Protein AF-A0A7E6DXJ5-F1 (afdb_monomer)

Foldseek 3Di:
DPDVVNVVVLLVVLCVLQVPPDSVVSVVLCVVVVNDSVSSSCVRVVVCVPDDPDDDDDDDDDDDDDDDDDDDDDDDDDDDDDDPDPPDPPPPPVVPPDDDDDDDDDDDPDDDDDDDPPDDPVRVVVCVVPVD

Structure (mmCIF, N/CA/C/O backbone):
data_AF-A0A7E6DXJ5-F1
#
_entry.id   AF-A0A7E6DXJ5-F1
#
loop_
_atom_site.group_PDB
_atom_site.id
_atom_site.typ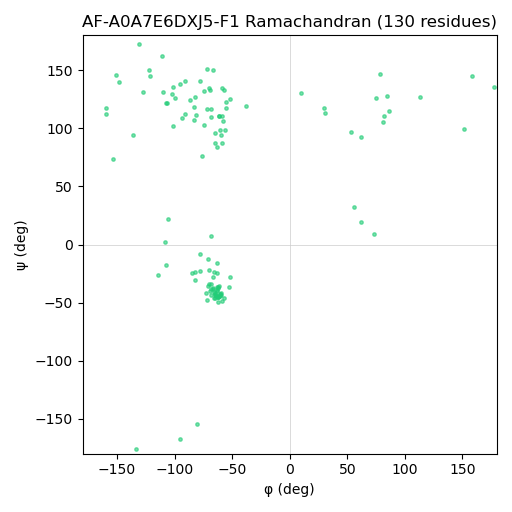e_symbol
_atom_site.label_atom_id
_atom_site.label_alt_id
_atom_site.label_comp_id
_atom_site.label_asym_id
_atom_site.label_entity_id
_atom_site.label_seq_id
_atom_site.pdbx_PDB_ins_code
_atom_site.Cartn_x
_atom_site.Cartn_y
_atom_site.Cartn_z
_atom_site.occupancy
_atom_site.B_iso_or_equiv
_atom_site.auth_seq_id
_atom_site.auth_comp_id
_atom_site.auth_asym_id
_atom_site.auth_atom_id
_atom_site.pdbx_PDB_model_num
ATOM 1 N N . MET A 1 1 ? 7.687 8.780 -20.607 1.00 45.69 1 MET A N 1
ATOM 2 C CA . MET A 1 1 ? 7.245 9.469 -19.381 1.00 45.69 1 MET A CA 1
ATOM 3 C C . MET A 1 1 ? 6.787 8.377 -18.442 1.00 45.69 1 MET A C 1
ATOM 5 O O . MET A 1 1 ? 5.779 7.751 -18.744 1.00 45.69 1 MET A O 1
ATOM 9 N N . ALA A 1 2 ? 7.594 8.049 -17.432 1.00 53.84 2 ALA A N 1
ATOM 10 C CA . ALA A 1 2 ? 7.168 7.131 -16.381 1.00 53.84 2 ALA A CA 1
ATOM 11 C C . ALA A 1 2 ? 5.927 7.738 -15.719 1.00 53.84 2 ALA A C 1
ATOM 13 O O . ALA A 1 2 ? 5.866 8.957 -15.530 1.00 53.84 2 ALA A O 1
ATOM 14 N N . SER A 1 3 ? 4.897 6.933 -15.482 1.00 68.44 3 SER A N 1
ATOM 15 C CA . SER A 1 3 ? 3.722 7.434 -14.782 1.00 68.44 3 SER A CA 1
ATOM 16 C C . SER A 1 3 ? 4.126 7.767 -13.343 1.00 68.44 3 SER A C 1
ATOM 18 O O . SER A 1 3 ? 5.021 7.128 -12.793 1.00 68.44 3 SER A O 1
ATOM 20 N N . ASN A 1 4 ? 3.479 8.748 -12.705 1.00 72.19 4 ASN A N 1
ATOM 21 C CA . ASN A 1 4 ? 3.766 9.085 -11.300 1.00 72.19 4 ASN A CA 1
ATOM 22 C C . ASN A 1 4 ? 3.707 7.847 -10.377 1.00 72.19 4 ASN A C 1
ATOM 24 O O . ASN A 1 4 ? 4.431 7.771 -9.393 1.00 72.19 4 ASN A O 1
ATOM 28 N N . LYS A 1 5 ? 2.905 6.836 -10.742 1.00 73.31 5 LYS A N 1
ATOM 29 C CA . LYS A 1 5 ? 2.801 5.567 -10.015 1.00 73.31 5 LYS A CA 1
ATOM 30 C C . LYS A 1 5 ? 4.051 4.688 -10.131 1.00 73.31 5 LYS A C 1
ATOM 32 O O . LYS A 1 5 ? 4.397 4.001 -9.175 1.00 73.31 5 LYS A O 1
ATOM 37 N N . ASP A 1 6 ? 4.732 4.724 -11.274 1.00 81.25 6 ASP A N 1
ATOM 38 C CA . ASP A 1 6 ? 5.989 3.997 -11.478 1.00 81.25 6 ASP A CA 1
ATOM 39 C C . ASP A 1 6 ? 7.117 4.648 -10.667 1.00 81.25 6 ASP A C 1
ATOM 41 O O . ASP A 1 6 ? 7.956 3.955 -10.102 1.00 81.25 6 ASP A O 1
ATOM 45 N N . GLN A 1 7 ? 7.097 5.980 -10.550 1.00 81.38 7 GLN A N 1
ATOM 46 C CA . GLN A 1 7 ? 8.063 6.735 -9.753 1.00 81.38 7 GLN A CA 1
ATOM 47 C C . GLN A 1 7 ? 7.946 6.412 -8.256 1.00 81.38 7 GLN A C 1
ATOM 49 O O . GLN A 1 7 ? 8.952 6.143 -7.605 1.00 81.38 7 GLN A O 1
ATOM 54 N N . GLU A 1 8 ? 6.724 6.378 -7.720 1.00 85.38 8 GLU A N 1
ATOM 55 C CA . GLU A 1 8 ? 6.467 5.997 -6.324 1.00 85.38 8 GLU A CA 1
ATOM 56 C C . GLU A 1 8 ? 6.864 4.542 -6.033 1.00 85.38 8 GLU A C 1
ATOM 58 O O . GLU A 1 8 ? 7.440 4.256 -4.985 1.00 85.38 8 GLU A O 1
ATOM 63 N N . MET A 1 9 ? 6.603 3.622 -6.969 1.00 86.44 9 MET A N 1
ATOM 64 C CA . MET A 1 9 ? 6.992 2.215 -6.831 1.00 86.44 9 MET A CA 1
ATOM 65 C C . MET A 1 9 ? 8.516 2.040 -6.811 1.00 86.44 9 MET A C 1
ATOM 67 O O . MET A 1 9 ? 9.035 1.285 -5.992 1.00 86.44 9 MET A O 1
ATOM 71 N N . ILE A 1 10 ? 9.229 2.751 -7.687 1.00 86.19 10 ILE A N 1
ATOM 72 C CA . ILE A 1 10 ? 10.695 2.703 -7.767 1.00 86.19 10 ILE A CA 1
ATOM 73 C C . ILE A 1 10 ? 11.339 3.339 -6.526 1.00 86.19 10 ILE A C 1
ATOM 75 O O . ILE A 1 10 ? 12.325 2.811 -6.014 1.00 86.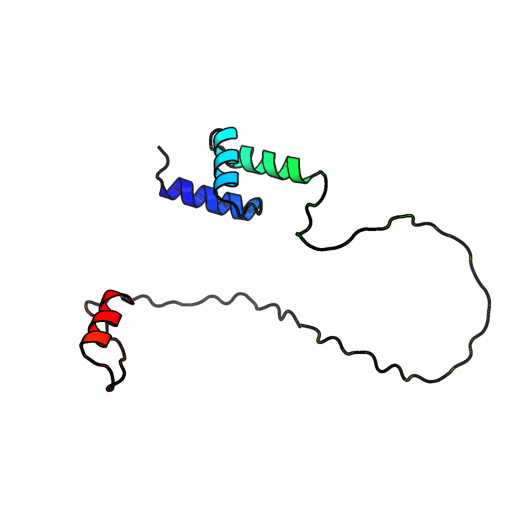19 10 ILE A O 1
ATOM 79 N N . LEU A 1 11 ? 10.774 4.434 -6.005 1.00 88.81 11 LEU A N 1
ATOM 80 C CA . LEU A 1 11 ? 11.243 5.050 -4.761 1.00 88.81 11 LEU A CA 1
ATOM 81 C C . LEU A 1 11 ? 11.052 4.113 -3.565 1.00 88.81 11 LEU A C 1
ATOM 83 O O . LEU A 1 11 ? 11.978 3.948 -2.778 1.00 88.81 11 LEU A O 1
ATOM 87 N N . ALA A 1 12 ? 9.899 3.452 -3.455 1.00 88.69 12 ALA A N 1
ATOM 88 C CA . ALA A 1 12 ? 9.646 2.508 -2.368 1.00 88.69 12 ALA A CA 1
ATOM 89 C C . ALA A 1 12 ? 10.643 1.331 -2.368 1.00 88.69 12 ALA A C 1
ATOM 91 O O . ALA A 1 12 ? 11.154 0.958 -1.313 1.00 88.69 12 ALA A O 1
ATOM 92 N N . ASP A 1 13 ? 10.953 0.779 -3.545 1.00 88.25 13 ASP A N 1
ATOM 93 C CA . ASP A 1 13 ? 11.935 -0.303 -3.699 1.00 88.25 13 ASP A CA 1
ATOM 94 C C . ASP A 1 13 ? 13.353 0.164 -3.331 1.00 88.25 13 ASP A C 1
ATOM 96 O O . ASP A 1 13 ? 14.079 -0.496 -2.591 1.00 88.25 13 ASP A O 1
ATOM 100 N N . PHE A 1 14 ? 13.722 1.377 -3.746 1.00 86.62 14 PHE A N 1
ATOM 101 C CA . PHE A 1 14 ? 14.997 1.989 -3.386 1.00 86.62 14 PHE A CA 1
ATOM 102 C C . PHE A 1 14 ? 15.156 2.212 -1.878 1.00 86.62 14 PHE A C 1
ATOM 104 O O . PHE A 1 14 ? 16.207 1.885 -1.321 1.00 86.62 14 PHE A O 1
ATOM 111 N N . GLN A 1 15 ? 14.125 2.736 -1.205 1.00 90.00 15 GLN A N 1
ATOM 112 C CA . GLN A 1 15 ? 14.128 2.910 0.251 1.00 90.00 15 GLN A CA 1
ATOM 113 C C . GLN A 1 15 ? 14.240 1.558 0.972 1.00 90.00 15 GLN A C 1
ATOM 115 O O . GLN A 1 15 ? 14.957 1.456 1.965 1.00 90.00 15 GLN A O 1
ATOM 120 N N . ALA A 1 16 ? 13.615 0.501 0.440 1.00 87.19 16 ALA A N 1
ATOM 121 C CA . ALA A 1 16 ? 13.737 -0.854 0.976 1.00 87.19 16 ALA A CA 1
ATOM 122 C C . ALA A 1 16 ? 15.146 -1.456 0.796 1.00 87.19 16 ALA A C 1
ATOM 124 O O . ALA A 1 16 ? 15.603 -2.198 1.665 1.00 87.19 16 ALA A O 1
ATOM 125 N N . CYS A 1 17 ? 15.848 -1.142 -0.300 1.00 86.62 17 CYS A N 1
ATOM 126 C CA . CYS A 1 17 ? 17.198 -1.651 -0.567 1.00 86.62 17 CYS A CA 1
ATOM 127 C C . CYS A 1 17 ? 18.318 -0.873 0.137 1.00 86.62 17 CYS A C 1
ATOM 129 O O . CYS A 1 17 ? 19.359 -1.454 0.427 1.00 86.62 17 CYS A O 1
ATOM 131 N N . THR A 1 18 ? 18.134 0.428 0.370 1.00 85.75 18 THR A N 1
ATOM 132 C CA . THR A 1 18 ? 19.177 1.321 0.914 1.00 85.75 18 THR A CA 1
ATOM 133 C C . THR A 1 18 ? 18.943 1.729 2.366 1.00 85.75 18 THR A C 1
ATOM 135 O O . THR A 1 18 ? 19.862 2.214 3.018 1.00 85.75 18 THR A O 1
ATOM 138 N N . GLY A 1 19 ? 17.721 1.565 2.881 1.00 84.88 19 GLY A N 1
ATOM 139 C CA . GLY A 1 19 ? 17.344 2.015 4.221 1.00 84.88 19 GLY A CA 1
ATOM 140 C C . GLY A 1 19 ? 17.189 3.535 4.358 1.00 84.88 19 GLY A C 1
ATOM 141 O O . GLY A 1 19 ? 17.047 4.026 5.474 1.00 84.88 19 GLY A O 1
ATOM 142 N N . ILE A 1 20 ? 17.210 4.298 3.258 1.00 86.81 20 ILE A N 1
ATOM 143 C CA . ILE A 1 20 ? 17.027 5.755 3.292 1.00 86.81 20 ILE A CA 1
ATOM 144 C C . ILE A 1 20 ? 15.548 6.077 3.541 1.00 86.81 20 ILE A C 1
ATOM 146 O O . ILE A 1 20 ? 14.710 6.011 2.644 1.00 86.81 20 ILE A O 1
ATOM 150 N N . GLU A 1 21 ? 15.214 6.455 4.773 1.00 85.50 21 GLU A N 1
ATOM 151 C CA . GLU A 1 21 ? 13.839 6.787 5.177 1.00 85.50 21 GLU A CA 1
ATOM 152 C C . GLU A 1 21 ? 13.406 8.192 4.722 1.00 85.50 21 GLU A C 1
ATOM 154 O O . GLU A 1 21 ? 12.213 8.466 4.571 1.00 85.50 21 GLU A O 1
ATOM 159 N N . ASN A 1 22 ? 14.369 9.086 4.470 1.00 89.06 22 ASN A N 1
ATOM 160 C CA . ASN A 1 22 ? 14.097 10.443 4.013 1.00 89.06 22 ASN A CA 1
ATOM 161 C C . ASN A 1 22 ? 13.835 10.473 2.498 1.00 89.06 22 ASN A C 1
ATOM 163 O O . ASN A 1 22 ? 14.735 10.275 1.682 1.00 89.06 22 ASN A O 1
ATOM 167 N N . ILE A 1 23 ? 12.588 10.759 2.127 1.00 88.25 23 ILE A N 1
ATOM 168 C CA . ILE A 1 23 ? 12.140 10.795 0.730 1.00 88.25 23 ILE A CA 1
ATOM 169 C C . ILE A 1 23 ? 12.870 11.885 -0.071 1.00 88.25 23 ILE A C 1
ATOM 171 O O . ILE A 1 23 ? 13.215 11.649 -1.227 1.00 88.25 23 ILE A O 1
ATOM 175 N N . ASP A 1 24 ? 13.163 13.043 0.527 1.00 90.88 24 ASP A N 1
ATOM 176 C CA . ASP A 1 24 ? 13.851 14.142 -0.167 1.00 90.88 24 ASP A CA 1
ATOM 177 C C . ASP A 1 24 ? 15.295 13.757 -0.533 1.00 90.88 24 ASP A C 1
ATOM 179 O O . ASP A 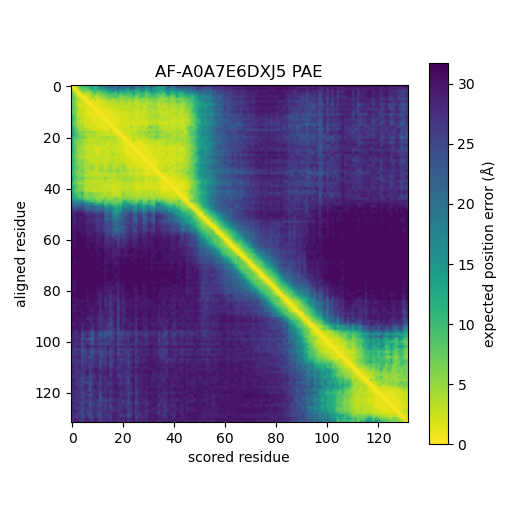1 24 ? 15.787 14.073 -1.618 1.00 90.88 24 ASP A O 1
ATOM 183 N N . GLU A 1 25 ? 15.964 13.018 0.354 1.00 88.69 25 GLU A N 1
ATOM 184 C CA . GLU A 1 25 ? 17.309 12.483 0.127 1.00 88.69 25 GLU A CA 1
ATOM 185 C C . GLU A 1 25 ? 17.308 11.402 -0.962 1.00 88.69 25 GLU A C 1
ATOM 187 O O . GLU A 1 25 ? 18.140 11.432 -1.871 1.00 88.69 25 GLU A O 1
ATOM 192 N N . ALA A 1 26 ? 16.326 10.496 -0.926 1.00 87.19 26 ALA A N 1
ATOM 193 C CA . ALA A 1 26 ? 16.156 9.471 -1.950 1.00 87.19 26 ALA A CA 1
ATOM 194 C C . ALA A 1 26 ? 15.920 10.082 -3.343 1.00 87.19 26 ALA A C 1
ATOM 196 O O . ALA A 1 26 ? 16.551 9.663 -4.315 1.00 87.19 26 ALA A O 1
ATOM 197 N N . ILE A 1 27 ? 15.066 11.107 -3.449 1.00 88.12 27 ILE A N 1
ATOM 198 C CA . ILE A 1 27 ? 14.801 11.805 -4.717 1.00 88.12 27 ILE A CA 1
ATOM 199 C C . ILE A 1 27 ? 16.075 12.467 -5.248 1.00 88.12 27 ILE A C 1
ATOM 201 O O . ILE A 1 27 ? 16.400 12.306 -6.423 1.00 88.12 27 ILE A O 1
ATOM 205 N N . MET A 1 28 ? 16.834 13.155 -4.393 1.00 88.69 28 MET A N 1
ATOM 206 C CA . MET A 1 28 ? 18.083 13.812 -4.788 1.00 88.69 28 MET A CA 1
ATOM 207 C C . MET A 1 28 ? 19.107 12.815 -5.356 1.00 88.69 28 MET A C 1
ATOM 209 O O . MET A 1 28 ? 19.756 13.085 -6.369 1.00 88.69 28 MET A O 1
ATOM 213 N N . LEU A 1 29 ? 19.224 11.636 -4.736 1.00 87.38 29 LEU A N 1
ATOM 214 C CA . LEU A 1 29 ? 20.107 10.564 -5.200 1.00 87.38 29 LEU A CA 1
ATOM 215 C C . LEU A 1 29 ? 19.656 9.993 -6.548 1.00 87.38 29 LEU A C 1
ATOM 217 O O . LEU A 1 29 ? 20.498 9.727 -7.407 1.00 87.38 29 LEU A O 1
ATOM 221 N N . PHE A 1 30 ? 18.350 9.852 -6.775 1.00 89.19 30 PHE A N 1
ATOM 222 C CA . PHE A 1 30 ? 17.821 9.463 -8.082 1.00 89.19 30 PHE A CA 1
ATOM 223 C C . PHE A 1 30 ? 18.083 10.521 -9.154 1.00 89.19 30 PHE A C 1
ATOM 225 O O . PHE A 1 30 ? 18.550 10.177 -10.240 1.00 89.19 30 PHE A O 1
ATOM 232 N N . GLU A 1 31 ? 17.836 11.799 -8.867 1.00 88.56 31 GLU A N 1
ATOM 233 C CA . GLU A 1 31 ? 18.076 12.894 -9.815 1.00 88.56 31 GLU A CA 1
ATOM 234 C C . GLU A 1 31 ? 19.551 12.974 -10.225 1.00 88.56 31 GLU A C 1
ATOM 236 O O . GLU A 1 31 ? 19.863 13.071 -11.414 1.00 88.56 31 GLU A O 1
ATOM 241 N N . GLN A 1 32 ? 20.465 12.830 -9.262 1.00 86.56 32 GLN A N 1
ATOM 242 C CA . GLN A 1 32 ? 21.909 12.813 -9.505 1.00 86.56 32 GLN A CA 1
ATOM 243 C C . GLN A 1 32 ? 22.361 11.630 -10.380 1.00 86.56 32 GLN A C 1
ATOM 245 O O . GLN A 1 32 ? 23.390 11.724 -11.057 1.00 86.56 32 GLN A O 1
ATOM 250 N N . ASN A 1 33 ? 21.584 10.544 -10.392 1.00 87.88 33 ASN A N 1
ATOM 251 C CA . ASN A 1 33 ? 21.827 9.328 -11.166 1.00 87.88 33 ASN A CA 1
ATOM 252 C C . ASN A 1 33 ? 20.892 9.194 -12.386 1.00 87.88 33 ASN A C 1
ATOM 254 O O . ASN A 1 33 ? 20.712 8.097 -12.907 1.00 87.88 33 ASN A O 1
ATOM 258 N N . ASN A 1 34 ? 20.308 10.294 -12.884 1.00 88.19 34 ASN A N 1
ATOM 259 C CA . ASN A 1 34 ? 19.409 10.308 -14.053 1.00 88.19 34 ASN A CA 1
ATOM 260 C C . ASN A 1 34 ? 18.196 9.366 -13.935 1.00 88.19 34 ASN A C 1
ATOM 262 O O . ASN A 1 34 ? 17.728 8.827 -14.938 1.00 88.19 34 ASN A O 1
ATOM 266 N N . TRP A 1 35 ? 17.687 9.165 -12.721 1.00 85.56 35 TRP A N 1
ATOM 267 C CA . TRP A 1 35 ? 16.612 8.222 -12.415 1.00 85.56 35 TRP A CA 1
ATOM 268 C C . TRP A 1 35 ? 16.935 6.739 -12.699 1.00 85.56 35 TRP A C 1
ATOM 270 O O . TRP A 1 35 ? 16.029 5.911 -12.789 1.00 85.56 35 TRP A O 1
ATOM 280 N N . ASP A 1 36 ? 18.216 6.375 -12.806 1.00 85.88 36 ASP A N 1
ATOM 281 C CA . ASP A 1 36 ? 18.657 4.981 -12.908 1.00 85.88 36 ASP A CA 1
ATOM 282 C C . ASP A 1 36 ? 18.753 4.352 -11.507 1.00 85.88 36 ASP A C 1
ATOM 284 O O . ASP A 1 36 ? 19.655 4.665 -10.724 1.00 85.88 36 ASP A O 1
ATOM 288 N N . SER A 1 37 ? 17.808 3.462 -11.181 1.00 83.06 37 SER A N 1
ATOM 289 C CA . SER A 1 37 ? 17.725 2.812 -9.866 1.00 83.06 37 SER A CA 1
ATOM 290 C C . SER A 1 37 ? 18.951 1.967 -9.542 1.00 83.06 37 SER A C 1
ATOM 292 O O . SER A 1 37 ? 19.399 1.949 -8.399 1.00 83.06 37 SER A O 1
ATOM 294 N N . VAL A 1 38 ? 19.544 1.304 -10.534 1.00 87.62 38 VAL A N 1
ATOM 295 C CA . VAL A 1 38 ? 20.699 0.428 -10.316 1.00 87.62 38 VAL A CA 1
ATOM 296 C C . VAL A 1 38 ? 21.941 1.265 -10.034 1.00 87.62 38 VAL A C 1
ATOM 298 O O . VAL A 1 38 ? 22.706 0.947 -9.119 1.00 87.62 38 VAL A O 1
ATOM 301 N N . ALA A 1 39 ? 22.123 2.361 -10.775 1.00 86.94 39 ALA A N 1
ATOM 302 C CA . ALA A 1 39 ? 23.215 3.303 -10.544 1.00 86.94 39 ALA A CA 1
ATOM 303 C C . ALA A 1 39 ? 23.087 3.995 -9.177 1.00 86.94 39 ALA A C 1
ATOM 305 O O . ALA A 1 39 ? 24.069 4.066 -8.436 1.00 86.94 39 ALA A O 1
ATOM 306 N N . ALA A 1 40 ? 21.874 4.422 -8.807 1.00 87.69 40 ALA A N 1
ATOM 307 C CA . ALA A 1 40 ? 21.597 5.045 -7.516 1.00 87.69 40 ALA A CA 1
ATOM 308 C C . ALA A 1 40 ? 21.872 4.088 -6.343 1.00 87.69 40 ALA A C 1
ATOM 310 O O . ALA A 1 40 ? 22.608 4.444 -5.425 1.00 87.69 40 ALA A O 1
ATOM 311 N N . ILE A 1 41 ? 21.359 2.853 -6.394 1.00 87.94 41 ILE A N 1
ATOM 312 C CA . ILE A 1 41 ? 21.586 1.841 -5.346 1.00 87.94 41 ILE A CA 1
ATOM 313 C C . ILE A 1 41 ? 23.075 1.510 -5.233 1.00 87.94 41 ILE A C 1
ATOM 315 O O . ILE A 1 41 ? 23.629 1.500 -4.137 1.00 87.94 41 ILE A O 1
ATOM 319 N N . THR A 1 42 ? 23.756 1.302 -6.361 1.00 84.69 42 THR A N 1
ATOM 320 C CA . THR A 1 42 ? 25.199 1.016 -6.370 1.00 84.69 42 THR A CA 1
ATOM 321 C C . THR A 1 42 ? 26.004 2.180 -5.787 1.00 84.69 42 THR A C 1
ATOM 323 O O . THR A 1 42 ? 26.976 1.950 -5.068 1.00 84.69 42 THR A O 1
ATOM 326 N N . SER A 1 43 ? 25.596 3.425 -6.057 1.00 83.44 43 SER A N 1
ATOM 327 C CA . SER A 1 43 ? 26.226 4.634 -5.515 1.00 83.44 43 SER A CA 1
ATOM 328 C C . SER A 1 43 ? 26.065 4.751 -3.996 1.00 83.44 43 SER A C 1
ATOM 330 O O . SER A 1 43 ? 27.030 5.098 -3.314 1.00 83.44 43 SER A O 1
ATOM 332 N N . VAL A 1 44 ? 24.885 4.424 -3.459 1.00 83.31 44 VAL A N 1
ATOM 333 C CA . VAL A 1 44 ? 24.620 4.445 -2.011 1.00 83.31 44 VAL A CA 1
ATOM 334 C C . VAL A 1 44 ? 25.338 3.302 -1.295 1.00 83.31 44 VAL A C 1
ATOM 336 O O . VAL A 1 44 ? 26.054 3.545 -0.328 1.00 83.31 44 VAL A O 1
ATOM 339 N N . ILE A 1 45 ? 25.242 2.073 -1.811 1.00 77.75 45 ILE A N 1
ATOM 340 C CA . ILE A 1 45 ? 25.894 0.898 -1.211 1.00 77.75 45 ILE A CA 1
ATOM 341 C C . ILE A 1 45 ? 27.420 1.050 -1.230 1.00 77.75 45 ILE A C 1
ATOM 343 O O . ILE A 1 45 ? 28.091 0.751 -0.248 1.00 77.75 45 ILE A O 1
ATOM 347 N N . SER A 1 46 ? 27.998 1.583 -2.313 1.00 69.25 46 SER A N 1
ATOM 348 C CA . SER A 1 46 ? 29.449 1.823 -2.365 1.00 69.25 46 SER A CA 1
ATOM 349 C C . SER A 1 46 ? 29.914 2.887 -1.360 1.00 69.25 46 SER A C 1
ATOM 351 O O . SER A 1 46 ? 31.083 2.882 -0.974 1.00 69.25 46 SER A O 1
ATOM 353 N N . GLN A 1 47 ? 29.024 3.793 -0.934 1.00 58.97 47 GLN A N 1
ATOM 354 C CA . GLN A 1 47 ? 29.299 4.778 0.117 1.00 58.97 47 GLN A CA 1
ATOM 355 C C . GLN A 1 47 ? 29.136 4.209 1.537 1.00 58.97 47 GLN A C 1
ATOM 357 O O . GLN A 1 47 ? 29.793 4.693 2.455 1.00 58.97 47 GLN A O 1
ATOM 362 N N . GLU A 1 48 ? 28.344 3.150 1.723 1.00 55.19 48 GLU A N 1
ATOM 363 C CA . GLU A 1 48 ? 28.166 2.447 3.005 1.00 55.19 48 GLU A CA 1
ATOM 364 C C . GLU A 1 48 ? 29.416 1.647 3.434 1.00 55.19 48 GLU A C 1
ATOM 366 O O . GLU A 1 48 ? 29.641 1.408 4.621 1.00 55.19 48 GLU A O 1
ATOM 371 N N . ASN A 1 49 ? 30.307 1.290 2.502 1.00 51.41 49 ASN A N 1
ATOM 372 C CA . ASN A 1 49 ? 31.521 0.512 2.786 1.00 51.41 49 ASN A CA 1
ATOM 373 C C . ASN A 1 49 ? 32.603 1.234 3.625 1.00 51.41 49 ASN A C 1
ATOM 375 O O . ASN A 1 49 ? 33.688 0.682 3.830 1.00 51.41 49 ASN A O 1
ATOM 379 N N . GLY A 1 50 ? 32.329 2.427 4.155 1.00 48.97 50 GLY A N 1
ATOM 380 C CA . GLY A 1 50 ? 33.218 3.149 5.057 1.00 48.97 50 GLY A CA 1
ATOM 381 C C . GLY A 1 50 ? 32.479 3.757 6.245 1.00 48.97 50 GLY A C 1
ATOM 382 O O . GLY A 1 50 ? 32.096 4.916 6.188 1.00 48.97 50 GLY A O 1
ATOM 383 N N . ILE A 1 51 ? 32.446 3.016 7.360 1.00 44.50 51 ILE A N 1
ATOM 384 C CA . ILE A 1 51 ? 32.037 3.430 8.720 1.00 44.50 51 ILE A CA 1
ATOM 385 C C . ILE A 1 51 ? 30.518 3.314 8.986 1.00 44.50 51 ILE A C 1
ATOM 387 O O . ILE A 1 51 ? 29.732 4.066 8.417 1.00 44.50 51 ILE A O 1
ATOM 391 N N . PRO A 1 52 ? 30.080 2.436 9.914 1.00 47.41 52 PRO A N 1
ATOM 392 C CA . PRO A 1 52 ? 28.669 2.316 10.260 1.00 47.41 52 PRO A CA 1
ATOM 393 C C . PRO A 1 52 ? 28.202 3.589 10.977 1.00 47.41 52 PRO A C 1
ATOM 395 O O . PRO A 1 52 ? 28.665 3.900 12.075 1.00 47.41 52 PRO A O 1
ATOM 398 N N . GLN A 1 53 ? 27.261 4.323 10.381 1.00 45.69 53 GLN A N 1
ATOM 399 C CA . GLN A 1 53 ? 26.471 5.328 11.093 1.00 45.69 53 GLN A CA 1
ATOM 400 C C . GLN A 1 53 ? 25.423 4.598 11.935 1.00 45.69 53 GLN A C 1
ATOM 402 O O . GLN A 1 53 ? 24.244 4.505 11.610 1.00 45.69 53 GLN A O 1
ATOM 407 N N . SER A 1 54 ? 25.899 4.037 13.043 1.00 43.25 54 SER A N 1
ATOM 408 C CA . SER A 1 54 ? 25.064 3.680 14.175 1.00 43.25 54 SER A CA 1
ATOM 409 C C . SER A 1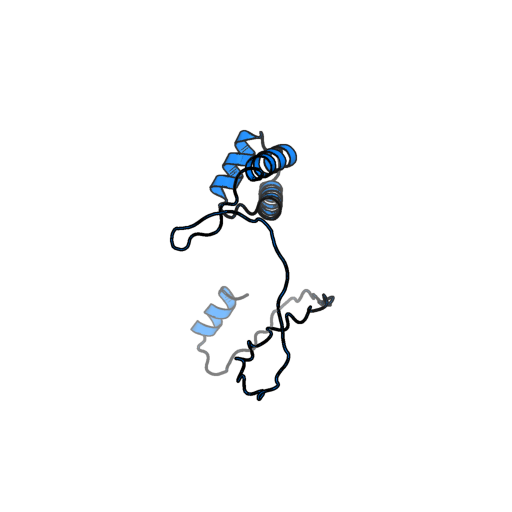 54 ? 24.298 4.921 14.633 1.00 43.25 54 SER A C 1
ATOM 411 O O . SER A 1 54 ? 24.905 5.906 15.045 1.00 43.25 54 SER A O 1
ATOM 413 N N . ASN A 1 55 ? 22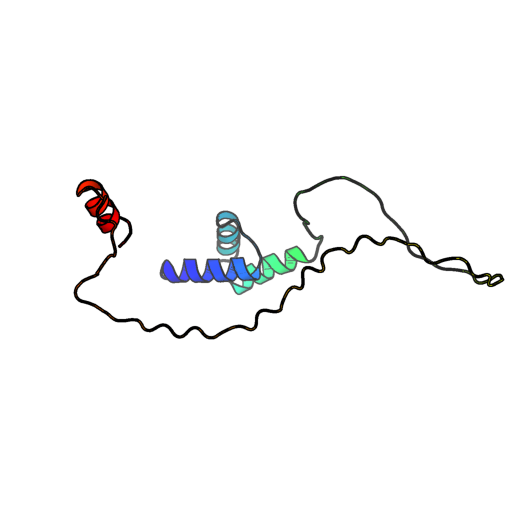.975 4.846 14.537 1.00 39.66 55 ASN A N 1
ATOM 414 C CA . ASN A 1 55 ? 22.020 5.208 15.577 1.00 39.66 55 ASN A CA 1
ATOM 415 C C . ASN A 1 55 ? 22.463 6.336 16.534 1.00 39.66 55 ASN A C 1
ATOM 417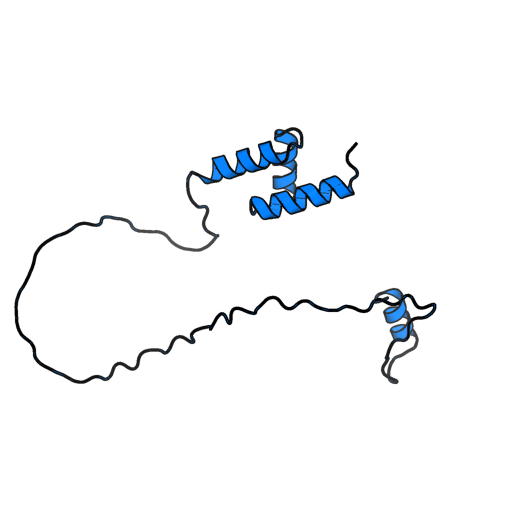 O O . ASN A 1 55 ? 23.326 6.146 17.390 1.00 39.66 55 ASN A O 1
ATOM 421 N N . TYR A 1 56 ? 21.782 7.481 16.456 1.00 46.09 56 TYR A N 1
ATOM 422 C CA . TYR A 1 56 ? 21.732 8.489 17.517 1.00 46.09 56 TYR A CA 1
ATOM 423 C C . TYR A 1 56 ? 21.667 7.831 18.911 1.00 46.09 56 TYR A C 1
ATOM 425 O O . TYR A 1 56 ? 20.706 7.128 19.220 1.00 46.09 56 TYR A O 1
ATOM 433 N N . GLY A 1 57 ? 22.662 8.079 19.768 1.00 40.25 57 GLY A N 1
ATOM 434 C CA . GLY A 1 57 ? 22.576 7.740 21.190 1.00 40.25 57 GLY A CA 1
ATOM 435 C C . GLY A 1 57 ? 23.908 7.439 21.874 1.00 40.25 57 GLY A C 1
ATOM 436 O O . GLY A 1 57 ? 24.368 6.309 21.832 1.00 40.25 57 GLY A O 1
ATOM 437 N N . GLY A 1 58 ? 24.441 8.434 22.591 1.00 37.25 58 GLY A N 1
ATOM 438 C CA . GLY A 1 58 ? 25.140 8.228 23.869 1.00 37.25 58 GLY A CA 1
ATOM 439 C C . GLY A 1 58 ? 26.611 7.785 23.852 1.00 37.25 58 GLY A C 1
ATOM 440 O O . GLY A 1 58 ? 26.925 6.634 23.602 1.00 37.25 58 GLY A O 1
ATOM 441 N N . GLU A 1 59 ? 27.477 8.715 24.269 1.00 34.34 59 GLU A N 1
ATOM 442 C CA . GLU A 1 59 ? 28.673 8.489 25.108 1.00 34.34 59 GLU A CA 1
ATOM 443 C C . GLU A 1 59 ? 29.822 7.586 24.598 1.00 34.34 59 GLU A C 1
ATOM 445 O O . GLU A 1 59 ? 29.907 6.391 24.840 1.00 34.34 59 GLU A O 1
ATOM 450 N N . ALA A 1 60 ? 30.787 8.255 23.960 1.00 38.53 60 ALA A N 1
ATOM 451 C CA . ALA A 1 60 ? 32.219 8.287 24.294 1.00 38.53 60 ALA A CA 1
ATOM 452 C C . ALA A 1 60 ? 32.909 7.072 24.988 1.00 38.53 60 ALA A C 1
ATOM 454 O O . ALA A 1 60 ? 32.766 6.891 26.194 1.00 38.53 60 ALA A O 1
ATOM 455 N N . ILE A 1 61 ? 33.888 6.489 24.252 1.00 42.84 61 ILE A N 1
ATOM 456 C CA . ILE A 1 61 ? 35.190 5.898 24.704 1.00 42.84 61 ILE A CA 1
ATOM 457 C C . ILE A 1 61 ? 35.110 4.478 25.342 1.00 42.84 61 ILE A C 1
ATOM 459 O O . ILE A 1 61 ? 34.140 4.232 26.049 1.00 42.84 61 ILE A O 1
ATOM 463 N N . PRO A 1 62 ? 36.106 3.543 25.214 1.00 45.00 62 PRO A N 1
ATOM 464 C CA . PRO A 1 62 ? 37.458 3.571 24.595 1.00 45.00 62 PRO A CA 1
ATOM 465 C C . PRO A 1 62 ? 37.794 2.384 23.634 1.00 45.00 62 PRO A C 1
ATOM 467 O O . PRO A 1 62 ? 37.091 1.382 23.572 1.00 45.00 62 PRO A O 1
ATOM 470 N N . GLY A 1 63 ? 38.940 2.454 22.931 1.00 32.72 63 GLY A N 1
ATOM 471 C CA . GLY A 1 63 ? 39.659 1.261 22.413 1.00 32.72 63 GLY A CA 1
ATOM 472 C C . GLY A 1 63 ? 40.516 0.570 23.501 1.00 32.72 63 GLY A C 1
ATOM 473 O O . GLY A 1 63 ? 40.304 0.843 24.679 1.00 32.72 63 GLY A O 1
ATOM 474 N N . PRO A 1 64 ? 41.604 -0.168 23.186 1.00 50.78 64 PRO A N 1
ATOM 475 C CA . PRO A 1 64 ? 41.870 -1.074 22.060 1.00 50.78 64 PRO A CA 1
ATOM 476 C C . PRO A 1 64 ? 42.500 -2.438 22.517 1.00 50.78 64 PRO A C 1
ATOM 478 O O . PRO A 1 64 ? 42.754 -2.656 23.696 1.00 50.78 64 PRO A O 1
ATOM 481 N N . VAL A 1 65 ? 42.849 -3.297 21.544 1.00 32.16 65 VAL A N 1
ATOM 482 C CA . VAL A 1 65 ? 43.878 -4.378 21.576 1.00 32.16 65 VAL A CA 1
ATOM 483 C C . VAL A 1 65 ? 43.524 -5.737 22.218 1.00 32.16 65 VAL A C 1
ATOM 485 O O . VAL A 1 65 ? 43.556 -5.931 23.429 1.00 32.16 65 VAL A O 1
ATOM 488 N N . PHE A 1 66 ? 43.318 -6.726 21.343 1.00 43.28 66 PHE A N 1
ATOM 489 C CA . PHE A 1 66 ? 43.636 -8.139 21.579 1.00 43.28 66 PHE A CA 1
ATOM 490 C C . PHE A 1 66 ? 45.164 -8.323 21.594 1.00 43.28 66 PHE A C 1
ATOM 492 O O . PHE A 1 66 ? 45.812 -7.791 20.700 1.00 43.28 66 PHE A O 1
ATOM 499 N N . ASP A 1 67 ? 45.730 -9.073 22.553 1.00 32.81 67 ASP A N 1
ATOM 500 C CA . ASP A 1 67 ? 46.550 -10.264 22.246 1.00 32.81 67 ASP A CA 1
ATOM 501 C C . ASP A 1 67 ? 47.175 -10.976 23.473 1.00 32.81 67 ASP A C 1
ATOM 503 O O . ASP A 1 67 ? 47.730 -10.371 24.385 1.00 32.81 67 ASP A O 1
ATOM 507 N N . SER A 1 68 ? 47.048 -12.309 23.419 1.00 39.00 68 SER A N 1
ATOM 508 C CA . SER A 1 68 ? 47.827 -13.438 23.970 1.00 39.00 68 SER A CA 1
ATOM 509 C C . SER A 1 68 ? 48.955 -13.237 25.002 1.00 39.00 68 SER A C 1
ATOM 511 O O . SER A 1 68 ? 49.963 -12.602 24.714 1.00 39.00 68 SER A O 1
ATOM 513 N N . ALA A 1 69 ? 48.916 -14.020 26.096 1.00 32.94 69 ALA A N 1
ATOM 514 C CA . ALA A 1 69 ? 49.740 -15.240 26.289 1.00 32.94 69 ALA A CA 1
ATOM 515 C C . ALA A 1 69 ? 49.919 -15.645 27.776 1.00 32.94 69 ALA A C 1
ATOM 517 O O . ALA A 1 69 ? 50.191 -14.807 28.630 1.00 32.94 69 ALA A O 1
ATOM 518 N N . SER A 1 70 ? 49.956 -16.969 28.002 1.00 35.44 70 SER A N 1
ATOM 519 C CA . SER A 1 70 ? 50.662 -17.718 29.073 1.00 35.44 70 SER A CA 1
ATOM 520 C C . SER A 1 70 ? 49.815 -18.445 30.138 1.00 35.44 70 SER A C 1
ATOM 522 O O . SER A 1 70 ? 48.937 -17.900 30.793 1.00 35.44 70 SER A O 1
ATOM 524 N N . GLN A 1 71 ? 50.136 -19.734 30.262 1.00 37.72 71 GLN A N 1
ATOM 525 C CA . GLN A 1 71 ? 49.514 -20.850 30.994 1.00 37.72 71 GLN A CA 1
ATOM 526 C C . GLN A 1 71 ? 50.184 -21.035 32.401 1.00 37.72 71 GLN A C 1
ATOM 528 O O . GLN A 1 71 ? 51.065 -20.250 32.741 1.00 37.72 71 GLN A O 1
ATOM 533 N N . PRO A 1 72 ? 49.971 -22.141 33.156 1.00 53.41 72 PRO A N 1
ATOM 534 C CA . PRO A 1 72 ? 48.929 -22.449 34.158 1.00 53.41 72 PRO A CA 1
ATOM 535 C C . PRO A 1 72 ? 49.431 -22.537 35.629 1.00 53.41 72 PRO A C 1
ATOM 537 O O . PRO A 1 72 ? 50.595 -22.853 35.863 1.00 53.41 72 PRO A O 1
ATOM 540 N N . ALA A 1 73 ? 48.536 -22.450 36.631 1.00 31.61 73 ALA A N 1
ATOM 541 C CA . ALA A 1 73 ? 48.778 -23.038 37.965 1.00 31.61 73 ALA A CA 1
ATOM 542 C C . ALA A 1 73 ? 47.502 -23.284 38.817 1.00 31.61 73 ALA A C 1
ATOM 544 O O . ALA A 1 73 ? 46.842 -22.349 39.247 1.00 31.61 73 ALA A O 1
ATOM 545 N N . ALA A 1 74 ? 47.271 -24.570 39.111 1.00 36.59 74 ALA A N 1
ATOM 546 C CA . ALA A 1 74 ? 46.939 -25.172 40.416 1.00 36.59 74 ALA A CA 1
ATOM 547 C C . ALA A 1 74 ? 45.534 -25.066 41.097 1.00 36.59 74 ALA A C 1
ATOM 549 O O . ALA A 1 74 ? 45.072 -24.008 41.502 1.00 36.59 74 ALA A O 1
ATOM 550 N N . VAL A 1 75 ? 45.042 -26.285 41.413 1.00 42.41 75 VAL A N 1
ATOM 551 C CA . VAL A 1 75 ? 44.176 -26.793 42.518 1.00 42.41 75 VAL A CA 1
ATOM 552 C C . VAL A 1 75 ? 42.634 -26.698 42.405 1.00 42.41 75 VAL A C 1
ATOM 554 O O . VAL A 1 75 ? 42.098 -25.610 42.228 1.00 42.41 75 VAL A O 1
ATOM 557 N N . PRO A 1 76 ? 41.888 -27.817 42.601 1.00 56.94 76 PRO A N 1
ATOM 558 C CA . PRO A 1 76 ? 40.435 -27.807 42.754 1.00 56.94 76 PRO A CA 1
ATOM 559 C C . PRO A 1 76 ? 40.018 -27.779 44.236 1.00 56.94 76 PRO A C 1
ATOM 561 O O . PRO A 1 76 ? 40.552 -28.529 45.052 1.00 56.94 76 PRO A O 1
ATOM 564 N N . ALA A 1 77 ? 39.005 -26.984 44.580 1.00 46.22 77 ALA A N 1
ATOM 565 C CA . ALA A 1 77 ? 38.219 -27.178 45.799 1.00 46.22 77 ALA A CA 1
ATOM 566 C C . ALA A 1 77 ? 36.767 -26.707 45.582 1.00 46.22 77 ALA A C 1
ATOM 568 O O . ALA A 1 77 ? 36.553 -25.692 44.917 1.00 46.22 77 ALA A O 1
ATOM 569 N N . PRO A 1 78 ? 35.762 -27.439 46.098 1.00 56.28 78 PRO A N 1
ATOM 570 C CA . PRO A 1 78 ? 34.357 -27.204 45.794 1.00 56.28 78 PRO A CA 1
ATOM 571 C C . PRO A 1 78 ? 33.746 -26.231 46.803 1.00 56.28 78 PRO A C 1
ATOM 573 O O . PRO A 1 78 ? 34.009 -26.343 47.998 1.00 56.28 78 PRO A O 1
ATOM 576 N N . SER A 1 79 ? 32.884 -25.316 46.362 1.00 40.53 79 SER A N 1
ATOM 577 C CA . SER A 1 79 ? 31.956 -24.620 47.262 1.00 40.53 79 SER A CA 1
ATOM 578 C C . SER A 1 79 ? 30.769 -24.029 46.503 1.00 40.53 79 SER A C 1
ATOM 580 O O . SER A 1 79 ? 30.907 -23.096 45.722 1.00 40.53 79 SER A O 1
ATOM 582 N N . SER A 1 80 ? 29.608 -24.622 46.785 1.00 46.94 80 SER A N 1
ATOM 583 C CA . SER A 1 80 ? 28.286 -24.000 46.909 1.00 46.94 80 SER A CA 1
ATOM 584 C C . SER A 1 80 ? 27.782 -23.123 45.758 1.00 46.94 80 SER A C 1
ATOM 586 O O . SER A 1 80 ? 27.994 -21.915 45.704 1.00 46.94 80 SER A O 1
ATOM 588 N N . SER A 1 81 ? 26.976 -23.751 44.896 1.00 53.84 81 SER A N 1
ATOM 589 C CA . SER A 1 81 ? 26.033 -23.069 44.008 1.00 53.84 81 SER A CA 1
ATOM 590 C C . SER A 1 81 ? 24.990 -22.298 44.817 1.00 53.84 81 SER A C 1
ATOM 592 O O . SER A 1 81 ? 24.118 -22.896 45.439 1.00 53.84 81 SER A O 1
ATOM 594 N N . SER A 1 82 ? 25.053 -20.973 44.765 1.00 55.66 82 SER A N 1
ATOM 595 C CA . SER A 1 82 ? 23.887 -20.110 44.951 1.00 55.66 82 SER A CA 1
ATOM 596 C C . SER A 1 82 ? 24.126 -18.797 44.211 1.00 55.66 82 SER A C 1
ATOM 598 O O . SER A 1 82 ? 24.419 -17.766 44.808 1.00 55.66 82 SER A O 1
ATOM 600 N N . ALA A 1 83 ? 24.033 -18.856 42.884 1.00 43.62 83 ALA A N 1
ATOM 601 C CA . ALA A 1 83 ? 23.872 -17.678 42.049 1.00 43.62 83 ALA A CA 1
ATOM 602 C C . ALA A 1 83 ? 22.394 -17.597 41.667 1.00 43.62 83 ALA A C 1
ATOM 604 O O . ALA A 1 83 ? 21.930 -18.333 40.798 1.00 43.62 83 ALA A O 1
ATOM 605 N N . SER A 1 84 ? 21.648 -16.715 42.329 1.00 57.62 84 SER A N 1
ATOM 606 C CA . SER A 1 84 ? 20.375 -16.229 41.804 1.00 57.62 84 SER A CA 1
ATOM 607 C C . SER A 1 84 ? 20.689 -15.443 40.534 1.00 57.62 84 SER A C 1
ATOM 609 O O . SER A 1 84 ? 20.973 -14.249 40.583 1.00 57.62 84 SER A O 1
ATOM 611 N N . GLN A 1 85 ? 20.746 -16.140 39.402 1.00 57.75 85 GLN A N 1
ATOM 612 C CA . GLN A 1 85 ? 20.880 -15.498 38.104 1.00 57.75 85 GLN A CA 1
ATOM 613 C C . GLN A 1 85 ? 19.574 -14.754 37.805 1.00 57.75 85 GLN A C 1
ATOM 615 O O . GLN A 1 85 ? 18.499 -15.339 37.966 1.00 57.75 85 GLN A O 1
ATOM 620 N N . PRO A 1 86 ? 19.622 -13.492 37.353 1.00 49.44 86 PRO A N 1
ATOM 621 C CA . PRO A 1 86 ? 18.464 -12.871 36.737 1.00 49.44 86 PRO A CA 1
ATOM 622 C C . PRO A 1 86 ? 18.120 -13.696 35.496 1.00 49.44 86 PRO A C 1
ATOM 624 O O . PRO A 1 86 ? 18.880 -13.722 34.528 1.00 49.44 86 PRO A O 1
ATOM 627 N N . THR A 1 87 ? 16.998 -14.414 35.527 1.00 54.03 87 THR A N 1
ATOM 628 C CA . THR A 1 87 ? 16.407 -14.971 34.314 1.00 54.03 87 THR A CA 1
ATOM 629 C C . THR A 1 87 ? 15.977 -13.785 33.466 1.00 54.03 87 THR A C 1
ATOM 631 O O . THR A 1 87 ? 14.917 -13.203 33.684 1.00 54.03 87 THR A O 1
ATOM 634 N N . VAL A 1 88 ? 16.829 -13.385 32.522 1.00 61.47 88 VAL A N 1
ATOM 635 C CA . VAL A 1 88 ? 16.392 -12.562 31.397 1.00 61.47 88 VAL A CA 1
ATOM 636 C C . VAL A 1 88 ? 15.198 -13.285 30.775 1.00 61.47 88 VAL A C 1
ATOM 638 O O . VAL A 1 88 ? 15.327 -14.478 30.476 1.00 61.47 88 VAL A O 1
ATOM 641 N N . PRO A 1 89 ? 14.028 -12.637 30.615 1.00 52.16 89 PRO A N 1
ATOM 642 C CA . PRO A 1 89 ? 12.983 -13.229 29.810 1.00 52.16 89 PRO A CA 1
ATOM 643 C C . PRO A 1 89 ? 13.610 -13.421 28.437 1.00 52.16 89 PRO A C 1
ATOM 645 O O . PRO A 1 89 ? 13.959 -12.458 27.756 1.00 52.16 89 PRO A O 1
ATOM 648 N N . SER A 1 90 ? 13.836 -14.680 28.067 1.00 52.97 90 SER A N 1
ATOM 649 C CA . SER A 1 90 ? 14.073 -15.019 26.681 1.00 52.97 90 SER A CA 1
ATOM 650 C C . SER A 1 90 ? 12.797 -14.580 25.990 1.00 52.97 90 SER A C 1
ATOM 652 O O . SER A 1 90 ? 11.771 -15.256 26.081 1.00 52.97 90 SER A O 1
ATOM 654 N N . SER A 1 91 ? 12.827 -13.391 25.388 1.00 58.97 91 SER A N 1
ATOM 655 C CA . SER A 1 91 ? 11.911 -13.047 24.321 1.00 58.97 91 SER A CA 1
ATOM 656 C C . SER A 1 91 ? 12.172 -14.102 23.267 1.00 58.97 91 SER A C 1
ATOM 658 O O . SER A 1 91 ? 13.057 -13.959 22.428 1.00 58.97 91 SER A O 1
ATOM 660 N N . GLN A 1 92 ? 11.471 -15.228 23.400 1.00 59.00 92 GLN A N 1
ATOM 661 C CA . GLN A 1 92 ? 11.325 -16.200 22.350 1.00 59.00 92 GLN A CA 1
ATOM 662 C C . GLN A 1 92 ? 10.735 -15.387 21.214 1.00 59.00 92 GLN A C 1
ATOM 664 O O . GLN A 1 92 ? 9.542 -15.077 21.203 1.00 59.00 92 GLN A O 1
ATOM 669 N N . ILE A 1 93 ? 11.597 -14.974 20.291 1.00 59.84 93 ILE A N 1
ATOM 670 C CA . ILE A 1 93 ? 11.183 -14.640 18.945 1.00 59.84 93 ILE A CA 1
ATOM 671 C C . ILE A 1 93 ? 10.663 -15.977 18.429 1.00 59.84 93 ILE A C 1
ATOM 673 O O . ILE A 1 93 ? 11.403 -16.797 17.897 1.00 59.84 93 ILE A O 1
ATOM 677 N N . VAL A 1 94 ? 9.399 -16.261 18.751 1.00 68.62 94 VAL A N 1
ATOM 678 C CA . VAL A 1 94 ? 8.634 -17.312 18.109 1.00 68.62 94 VAL A CA 1
ATOM 679 C C . VAL A 1 94 ? 8.669 -16.908 16.654 1.00 68.62 94 VAL A C 1
ATOM 681 O O . VAL A 1 94 ? 8.062 -15.906 16.273 1.00 68.62 94 VAL A O 1
ATOM 684 N N . GLU A 1 95 ? 9.459 -17.639 15.880 1.00 72.62 95 GLU A N 1
ATOM 685 C CA . GLU A 1 95 ? 9.510 -17.530 14.436 1.00 72.62 95 GLU A CA 1
ATOM 686 C C . GLU A 1 95 ? 8.095 -17.838 13.939 1.00 72.62 95 GLU A C 1
ATOM 688 O O . GLU A 1 95 ? 7.649 -18.985 13.870 1.00 72.62 95 GLU A O 1
ATOM 693 N N . ARG A 1 96 ? 7.302 -16.779 13.753 1.00 78.56 96 ARG A N 1
ATOM 694 C CA . ARG A 1 96 ? 5.929 -16.888 13.275 1.00 78.56 96 ARG A CA 1
ATOM 695 C C . ARG A 1 96 ? 6.042 -17.358 11.836 1.00 78.56 96 ARG A C 1
ATOM 697 O O . ARG A 1 96 ? 6.497 -16.604 10.981 1.00 78.56 96 ARG A O 1
ATOM 704 N N . GLN A 1 97 ? 5.656 -18.604 11.580 1.00 84.94 97 GLN A N 1
ATOM 705 C CA . GLN A 1 97 ? 5.587 -19.100 10.213 1.00 84.94 97 GLN A CA 1
ATOM 706 C C . GLN A 1 97 ? 4.649 -18.196 9.398 1.00 84.94 97 GLN A C 1
ATOM 708 O O . GLN A 1 97 ? 3.554 -17.886 9.885 1.00 84.94 97 GLN A O 1
ATOM 713 N N . PRO A 1 98 ? 5.044 -17.772 8.184 1.00 85.81 98 PRO A N 1
ATOM 714 C CA . PRO A 1 98 ? 4.154 -17.053 7.287 1.00 85.81 98 PRO A CA 1
ATOM 715 C C . PRO A 1 98 ? 2.885 -17.876 7.058 1.00 85.81 98 PRO A C 1
ATOM 717 O O . PRO A 1 98 ? 2.953 -19.030 6.635 1.00 85.81 98 PRO A O 1
ATOM 720 N N . GLN A 1 99 ? 1.726 -17.298 7.362 1.00 87.50 99 GLN A N 1
ATOM 721 C CA . GLN A 1 99 ? 0.439 -17.919 7.073 1.00 87.50 99 GLN A CA 1
ATOM 722 C C . GLN A 1 99 ? -0.159 -17.254 5.841 1.00 87.50 99 GLN A C 1
ATOM 724 O O . GLN A 1 99 ? -0.239 -16.029 5.759 1.00 87.50 99 GLN A O 1
ATOM 729 N N . MET A 1 100 ? -0.575 -18.073 4.880 1.00 88.75 100 MET A N 1
ATOM 730 C CA . MET A 1 100 ? -1.326 -17.600 3.727 1.00 88.75 100 MET A CA 1
ATOM 731 C C . MET A 1 100 ? -2.736 -17.234 4.191 1.00 88.75 100 MET A C 1
ATOM 733 O O . MET A 1 100 ? -3.473 -18.088 4.682 1.00 8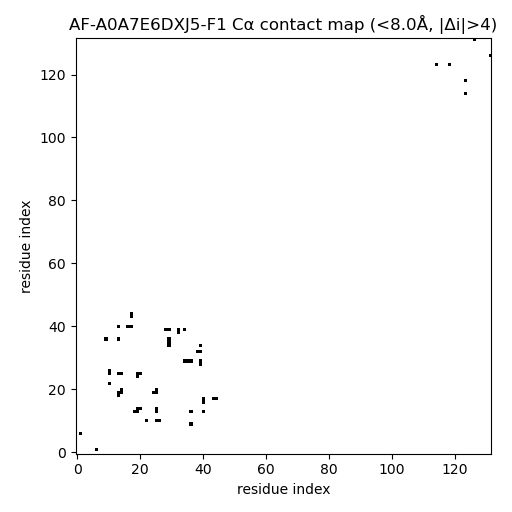8.75 100 MET A O 1
ATOM 737 N N . LEU A 1 101 ? -3.089 -15.958 4.072 1.00 92.31 101 LEU A N 1
ATOM 738 C CA . LEU A 1 101 ? -4.419 -15.463 4.407 1.00 92.31 101 LEU A CA 1
ATOM 739 C C . LEU A 1 101 ? -5.328 -15.629 3.186 1.00 92.31 101 LEU A C 1
ATOM 741 O O . LEU A 1 101 ? -5.010 -15.134 2.106 1.00 92.31 101 LEU A O 1
ATOM 745 N N . ASP A 1 102 ? -6.448 -16.328 3.360 1.00 90.75 102 ASP A N 1
ATOM 746 C CA . ASP A 1 102 ? -7.494 -16.426 2.342 1.00 90.75 102 ASP A CA 1
ATOM 747 C C . ASP A 1 102 ? -8.508 -15.300 2.552 1.00 90.75 102 ASP A C 1
ATOM 749 O O . ASP A 1 102 ? -9.223 -15.260 3.558 1.00 90.75 102 ASP A O 1
ATOM 753 N N . PHE A 1 103 ? -8.552 -14.361 1.610 1.00 91.50 103 PHE A N 1
ATOM 754 C CA . PHE A 1 103 ? -9.502 -13.258 1.634 1.00 91.50 103 PHE A CA 1
ATOM 755 C C . PHE A 1 103 ? -10.565 -13.469 0.564 1.00 91.50 103 PHE A C 1
ATOM 757 O O . PHE A 1 103 ? -10.278 -13.515 -0.631 1.00 91.50 103 PHE A O 1
ATOM 764 N N . ARG A 1 104 ? -11.825 -13.517 0.997 1.00 89.25 104 ARG A N 1
ATOM 765 C CA . ARG A 1 104 ? -12.977 -13.499 0.096 1.00 89.25 104 ARG A CA 1
ATOM 766 C C . ARG A 1 104 ? -13.450 -12.063 -0.074 1.00 89.25 104 ARG A C 1
ATOM 768 O O . ARG A 1 104 ? -14.010 -11.483 0.852 1.00 89.25 104 ARG A O 1
ATOM 775 N N . VAL A 1 105 ? -13.223 -11.506 -1.258 1.00 90.31 105 VAL A N 1
ATOM 776 C CA . VAL A 1 105 ? -13.681 -10.164 -1.629 1.00 90.31 105 VAL A CA 1
ATOM 777 C C . VAL A 1 105 ? -14.952 -10.293 -2.463 1.00 90.31 105 VAL A C 1
ATOM 779 O O . VAL A 1 105 ? -14.975 -11.013 -3.458 1.00 90.31 105 VAL A O 1
ATOM 782 N N . GLU A 1 106 ? -16.014 -9.604 -2.056 1.00 90.38 106 GLU A N 1
ATOM 783 C CA . GLU A 1 106 ? -17.302 -9.593 -2.750 1.00 90.38 106 GLU A CA 1
ATOM 784 C C . GLU A 1 106 ? -17.724 -8.147 -3.011 1.00 90.38 106 GLU A C 1
ATOM 786 O O . GLU A 1 106 ? -17.698 -7.315 -2.104 1.00 90.38 106 GLU A O 1
ATOM 791 N N . TYR A 1 107 ? -18.127 -7.850 -4.247 1.00 89.44 107 TYR A N 1
ATOM 792 C CA . TYR A 1 107 ? -18.730 -6.564 -4.575 1.00 89.44 1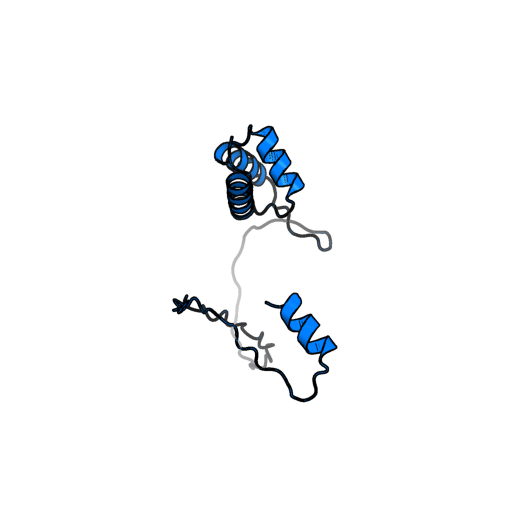07 TYR A CA 1
ATOM 793 C C . TYR A 1 107 ? -20.213 -6.597 -4.216 1.00 89.44 107 TYR A C 1
ATOM 795 O O . TYR A 1 107 ? -20.938 -7.495 -4.645 1.00 89.44 107 TYR A O 1
ATOM 803 N N . ARG A 1 108 ? -20.669 -5.625 -3.426 1.00 86.00 108 ARG A N 1
ATOM 804 C CA . ARG A 1 108 ? -22.068 -5.515 -3.008 1.00 86.00 108 ARG A CA 1
ATOM 805 C C . ARG A 1 108 ? -22.631 -4.174 -3.449 1.00 86.00 108 ARG A C 1
ATOM 807 O O . ARG A 1 108 ? -21.953 -3.160 -3.358 1.00 86.00 108 ARG A O 1
ATOM 814 N N . ASP A 1 109 ? -23.911 -4.164 -3.812 1.00 88.88 109 ASP A N 1
ATOM 815 C CA . ASP A 1 109 ? -24.634 -2.930 -4.159 1.00 88.88 109 ASP A CA 1
ATOM 816 C C . ASP A 1 109 ? -24.917 -2.036 -2.935 1.00 88.88 109 ASP A C 1
ATOM 818 O O . ASP A 1 109 ? -25.357 -0.896 -3.071 1.00 88.88 109 ASP A O 1
ATOM 822 N N . ARG A 1 110 ? -24.725 -2.567 -1.717 1.00 83.38 110 ARG A N 1
ATOM 823 C CA . ARG A 1 110 ? -24.946 -1.863 -0.447 1.00 83.38 110 ARG A CA 1
ATOM 824 C C . ARG A 1 110 ? -24.031 -2.382 0.660 1.00 83.38 110 ARG A C 1
ATOM 826 O O . ARG A 1 110 ? -23.793 -3.588 0.751 1.00 83.38 110 ARG A O 1
ATOM 833 N N . ASN A 1 111 ? -23.623 -1.481 1.551 1.00 77.38 111 ASN A N 1
ATOM 834 C CA . ASN A 1 111 ? -22.821 -1.786 2.735 1.00 77.38 111 ASN A CA 1
ATOM 835 C C . ASN A 1 111 ? -23.707 -1.830 3.988 1.00 77.38 111 ASN A C 1
ATOM 837 O O . ASN A 1 111 ? -24.578 -0.980 4.169 1.00 77.38 111 ASN A O 1
ATOM 841 N N . ALA A 1 112 ? -23.510 -2.838 4.838 1.00 79.44 112 ALA A N 1
ATOM 842 C CA . ALA A 1 112 ? -24.186 -2.945 6.129 1.00 79.44 112 ALA A CA 1
ATOM 843 C C . ALA A 1 112 ? -23.175 -2.634 7.235 1.00 79.44 112 ALA A C 1
ATOM 845 O O . ALA A 1 112 ? -22.154 -3.310 7.335 1.00 79.44 112 ALA A O 1
ATOM 846 N N . VAL A 1 113 ? -23.467 -1.621 8.050 1.00 81.06 113 VAL A N 1
ATOM 847 C CA . VAL A 1 113 ? -22.627 -1.210 9.181 1.00 81.06 113 VAL A CA 1
ATOM 848 C C . VAL A 1 113 ? -23.353 -1.572 10.468 1.00 81.06 113 VAL A C 1
ATOM 850 O O . VAL A 1 113 ? -24.539 -1.275 10.614 1.00 81.06 113 VAL A O 1
ATOM 853 N N . VAL A 1 114 ? -22.655 -2.230 11.392 1.00 83.19 114 VAL A N 1
ATOM 854 C CA . VAL A 1 114 ? -23.178 -2.483 12.738 1.00 83.19 114 VAL A CA 1
ATOM 855 C C . VAL A 1 114 ? -22.924 -1.233 13.572 1.00 83.19 114 VAL A C 1
ATOM 857 O O . VAL A 1 114 ? -21.780 -0.826 13.749 1.00 83.19 114 VAL A O 1
ATOM 860 N N . LEU A 1 115 ? -23.998 -0.609 14.045 1.00 85.50 115 LEU A N 1
ATOM 861 C CA . LEU A 1 115 ? -23.970 0.621 14.833 1.00 85.50 115 LEU A CA 1
ATOM 862 C C . LEU A 1 115 ? -24.670 0.369 16.167 1.00 85.50 115 LEU A C 1
ATOM 864 O O . LEU A 1 115 ? -25.579 -0.454 16.247 1.00 85.50 115 LEU A O 1
ATOM 868 N N . GLU A 1 116 ? -24.246 1.079 17.207 1.00 89.31 116 GLU A N 1
ATOM 869 C CA . GLU A 1 116 ? -24.907 1.037 18.508 1.00 89.31 116 GLU A CA 1
ATOM 870 C C . GLU A 1 116 ? -26.182 1.899 18.493 1.00 89.31 116 GLU A C 1
ATOM 872 O O . GLU A 1 116 ? -26.185 3.006 17.947 1.00 89.31 116 GLU A O 1
ATOM 877 N N . ASP A 1 117 ? -27.253 1.428 19.139 1.00 86.81 117 ASP A N 1
ATOM 878 C CA . ASP A 1 117 ? -28.561 2.109 19.169 1.00 86.81 117 ASP A CA 1
ATOM 879 C C . ASP A 1 117 ? -28.522 3.486 19.862 1.00 86.81 117 ASP A C 1
ATOM 881 O O . ASP A 1 117 ? -29.432 4.302 19.711 1.00 86.81 117 ASP A O 1
ATOM 885 N N . SER A 1 118 ? -27.459 3.765 20.622 1.00 93.12 118 SER A N 1
ATOM 886 C CA . SER A 1 118 ? -27.233 5.035 21.315 1.00 93.12 118 SER A CA 1
ATOM 887 C C . SER A 1 118 ? -26.737 6.156 20.389 1.00 93.12 118 SER A C 1
ATOM 889 O O . SER A 1 118 ? -26.664 7.321 20.799 1.00 93.12 118 SER A O 1
ATOM 891 N N . TYR A 1 119 ? -26.397 5.849 19.132 1.00 93.12 119 TYR A N 1
ATOM 892 C CA . TYR A 1 119 ? -25.848 6.836 18.211 1.00 93.12 119 TYR A CA 1
ATOM 893 C C . TYR A 1 119 ? -26.886 7.816 17.675 1.00 93.12 119 TYR A C 1
ATOM 895 O O . TYR A 1 119 ? -27.945 7.476 17.154 1.00 93.12 119 TYR A O 1
ATOM 903 N N . THR A 1 120 ? -26.519 9.096 17.731 1.00 93.94 120 THR A N 1
ATOM 904 C CA . THR A 1 120 ? -27.292 10.157 17.086 1.00 93.94 120 THR A CA 1
ATOM 905 C C . THR A 1 120 ? -27.141 10.094 15.567 1.00 93.94 120 THR A C 1
ATOM 907 O O . THR A 1 120 ? -26.075 9.761 15.049 1.00 93.94 120 THR A O 1
ATOM 910 N N . VAL A 1 121 ? -28.170 10.539 14.839 1.00 92.75 121 VAL A N 1
ATOM 911 C CA . VAL A 1 121 ? -28.161 10.621 13.364 1.00 92.75 121 VAL A CA 1
ATOM 912 C C . VAL A 1 121 ? -26.942 11.387 12.834 1.00 92.75 121 VAL A C 1
ATOM 914 O O . VAL A 1 121 ? -26.359 11.005 11.825 1.00 92.75 121 VAL A O 1
ATOM 917 N N . ARG A 1 122 ? -26.500 12.439 13.541 1.00 92.44 122 ARG A N 1
ATOM 918 C CA . ARG A 1 122 ? -25.284 13.190 13.189 1.00 92.44 122 ARG A CA 1
ATOM 919 C C . ARG A 1 122 ? -24.035 12.307 13.245 1.00 92.44 122 ARG A C 1
ATOM 921 O O . ARG A 1 122 ? -23.203 12.390 12.348 1.00 92.44 122 ARG A O 1
ATOM 928 N N . LYS A 1 123 ? -23.893 11.491 14.292 1.00 91.69 123 LYS A N 1
ATOM 929 C CA . LYS A 1 123 ? -22.743 10.595 14.451 1.00 91.69 123 LYS A CA 1
ATOM 930 C C . LYS A 1 123 ? -22.772 9.473 13.415 1.00 91.69 123 LYS A C 1
ATOM 932 O O . LYS A 1 123 ? -21.735 9.186 12.835 1.00 91.69 123 LYS A O 1
ATOM 937 N N . ILE A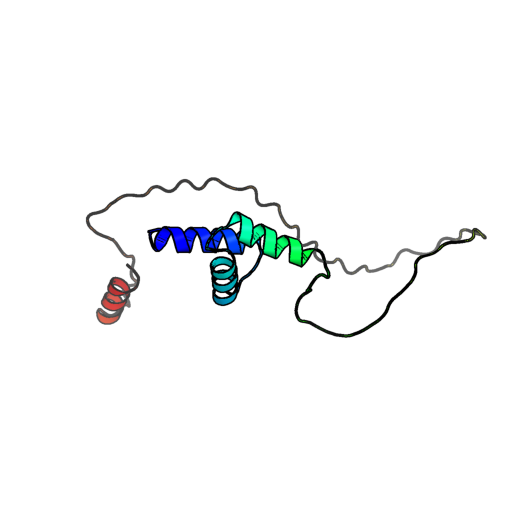 1 124 ? -23.953 8.922 13.129 1.00 91.88 124 ILE A N 1
ATOM 938 C CA . ILE A 1 124 ? -24.145 7.920 12.069 1.00 91.88 124 ILE A CA 1
ATOM 939 C C . ILE A 1 124 ? -23.722 8.491 10.712 1.00 91.88 124 ILE A C 1
ATOM 941 O O . ILE A 1 124 ? -22.932 7.870 10.010 1.00 91.88 124 ILE A O 1
ATOM 945 N N . LYS A 1 125 ? -24.181 9.703 10.371 1.00 90.69 125 LYS A N 1
ATOM 946 C CA . LYS A 1 125 ? -23.792 10.381 9.128 1.00 90.69 125 LYS A CA 1
ATOM 947 C C . LYS A 1 125 ? -22.273 10.559 9.026 1.00 90.69 125 LYS A C 1
ATOM 949 O O . LYS A 1 125 ? -21.701 10.238 7.997 1.00 90.69 125 LYS A O 1
ATOM 954 N N . PHE A 1 126 ? -21.635 11.021 10.101 1.00 91.12 126 PHE A N 1
ATOM 955 C CA . PHE A 1 126 ? -20.183 11.198 10.142 1.00 91.12 126 PHE A CA 1
ATOM 956 C C . PHE A 1 126 ? -19.420 9.887 9.892 1.00 91.12 126 PHE A C 1
ATOM 958 O O . PHE A 1 126 ? -18.449 9.888 9.148 1.00 91.12 126 PHE A O 1
ATOM 965 N N . ILE A 1 127 ? -19.857 8.775 10.494 1.00 87.81 127 ILE A N 1
ATOM 966 C CA . ILE A 1 127 ? -19.216 7.463 10.303 1.00 87.81 127 ILE A CA 1
ATOM 967 C C . ILE A 1 127 ? -19.332 7.020 8.839 1.00 87.81 127 ILE A C 1
ATOM 969 O O . ILE A 1 127 ? -18.345 6.596 8.250 1.00 87.81 127 ILE A O 1
ATOM 973 N N . LEU A 1 128 ? -20.513 7.171 8.232 1.00 87.06 128 LEU A N 1
ATOM 974 C CA . LEU A 1 128 ? -20.741 6.777 6.838 1.00 87.06 128 LEU A CA 1
ATOM 975 C C . LEU A 1 128 ? -19.963 7.620 5.817 1.00 87.06 128 LEU A C 1
ATOM 977 O O . LEU A 1 128 ? -19.696 7.123 4.732 1.00 87.06 128 LEU A O 1
ATOM 981 N N . GLU A 1 129 ? -19.645 8.879 6.130 1.00 87.31 129 GLU A N 1
ATOM 982 C CA . GLU A 1 129 ? -18.896 9.769 5.228 1.00 87.31 129 GLU A CA 1
ATOM 983 C C . GLU A 1 129 ? -17.372 9.606 5.341 1.00 87.31 129 GLU A C 1
ATOM 985 O O . GLU A 1 129 ? -16.666 9.937 4.392 1.00 87.31 129 GLU A O 1
ATOM 990 N N . ASN A 1 130 ? -16.863 9.126 6.483 1.00 83.25 130 ASN A N 1
ATOM 991 C CA . ASN A 1 130 ? -15.425 9.124 6.772 1.00 83.25 130 ASN A CA 1
ATOM 992 C C . ASN A 1 130 ? -14.790 7.731 6.886 1.00 83.25 130 ASN A C 1
ATOM 994 O O . ASN A 1 130 ? -13.579 7.623 6.711 1.00 83.25 130 ASN A O 1
ATOM 998 N N . GLU A 1 131 ? -15.551 6.695 7.244 1.00 70.50 131 GLU A N 1
ATOM 999 C CA . GLU A 1 131 ? -15.016 5.342 7.485 1.00 70.50 131 GLU A CA 1
ATOM 1000 C C . GLU A 1 131 ? -15.387 4.330 6.389 1.00 70.50 131 GLU A C 1
ATOM 1002 O O . GLU A 1 131 ? -15.024 3.156 6.489 1.00 70.50 131 GLU A O 1
ATOM 1007 N N . LEU A 1 132 ? -16.098 4.775 5.349 1.00 64.75 132 LEU A N 1
ATOM 1008 C CA . LEU A 1 132 ? -16.565 3.966 4.222 1.00 64.75 132 LEU A CA 1
ATOM 1009 C C . LEU A 1 132 ? -16.157 4.586 2.887 1.00 64.75 132 LEU A C 1
ATOM 1011 O O . LEU A 1 132 ? -15.817 3.797 1.977 1.00 64.75 132 LEU A O 1
#

Nearest PDB structures (foldseek):
  2lva-assembly1_A  TM=6.183E-01  e=4.786E-01  Homo sapiens
  2muu-assembly1_A  TM=5.737E-01  e=2.436E+00  Homo sapiens

Mean predicted aligned error: 21.85 Å

Radius of gyration: 29.57 Å; Cα contacts (8 Å, |Δi|>4): 31; chains: 1; bounding box: 79×42×67 Å

pLDDT: mean 71.07, std 20.13, range [31.61, 93.94]

Sequence (132 aa):
MASNKDQEMILADFQACTGIENIDEAIMLFEQNNWDSVAAITSVISQENGIPQSNYGGEAIPGPVFDSASQPAAVPAPSSSSASQPTVPSSQIVERQPQMLDFRVEYRDRNAVVLEDSYTVRKIKFILENEL

Solvent-accessible surface area (backbone atoms only — not comparable to full-atom values): 9442 Å² total; per-residue (Å²): 130,82,51,75,66,54,52,54,51,52,49,53,52,48,30,71,75,68,66,54,82,51,64,72,61,52,49,53,45,26,61,77,39,76,65,34,65,69,59,30,50,52,55,52,56,66,58,59,80,64,72,87,83,72,69,95,76,83,82,84,88,82,88,84,83,92,82,88,88,89,87,90,85,88,86,90,82,91,82,81,94,80,76,88,68,82,77,69,79,74,76,72,77,68,81,74,73,89,74,87,81,88,78,88,85,78,93,67,100,70,88,88,79,92,76,68,91,85,62,48,70,69,57,53,53,50,46,62,74,71,78,108

Organism: NCBI:txid89673

InterPro domains:
  IPR044541 FAF1, UBA-like domain [cd14413] (14-46)

Secondary structure (DSSP, 8-state):
---HHHHHHHHHHHHHHH----HHHHHHHHHHTTT-HHHHHHHHHHHHTS-----S----------------------------------------PPPPP-------SS------TT--HHHHHHHHHH--